Protein AF-A0A7S2PSW5-F1 (afdb_monomer_lite)

Secondary structure (DSSP, 8-state):
--------------PPPPPPP-TTS--HHHHHHHHHHTT---TT--HHHHHHHHHHHHHHHHHTTT-SSPPPHHHHHHHHHHHHHHHHHHHHHHHHHS--

Structure (mmCIF, N/CA/C/O backbone):
data_AF-A0A7S2PSW5-F1
#
_entry.id   AF-A0A7S2PSW5-F1
#
loop_
_atom_site.group_PDB
_atom_site.id
_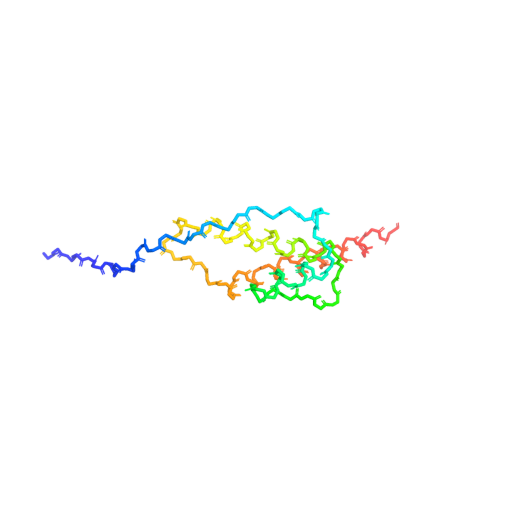atom_site.type_symbol
_atom_site.label_atom_id
_atom_site.label_alt_id
_atom_site.label_comp_id
_atom_site.label_asym_id
_atom_site.label_entity_id
_atom_site.label_seq_id
_atom_site.pdbx_PDB_ins_code
_atom_site.Cartn_x
_atom_site.Cartn_y
_atom_site.Cartn_z
_atom_site.occupancy
_atom_site.B_iso_or_equiv
_atom_site.auth_seq_id
_atom_site.auth_comp_id
_atom_site.auth_asym_id
_atom_site.auth_atom_id
_atom_site.pdbx_PDB_model_num
ATOM 1 N N . THR A 1 1 ? -21.804 -1.990 45.307 1.00 37.66 1 THR A N 1
ATOM 2 C CA . THR A 1 1 ? -21.031 -1.012 44.519 1.00 37.66 1 THR A CA 1
ATOM 3 C C . THR A 1 1 ? -20.714 -1.646 43.184 1.00 37.66 1 THR A C 1
ATOM 5 O O . THR A 1 1 ? -19.815 -2.470 43.115 1.00 37.66 1 THR A O 1
ATOM 8 N N . THR A 1 2 ? -21.526 -1.376 42.164 1.00 40.03 2 THR A N 1
ATOM 9 C CA . THR A 1 2 ? -21.347 -1.943 40.820 1.00 40.03 2 THR A CA 1
ATOM 10 C C . THR A 1 2 ? -20.730 -0.858 39.955 1.00 40.03 2 THR A C 1
ATOM 12 O O . THR A 1 2 ? -21.404 0.101 39.591 1.00 40.03 2 THR A O 1
ATOM 15 N N . THR A 1 3 ? -19.428 -0.965 39.704 1.00 44.00 3 THR A N 1
ATOM 16 C CA . THR A 1 3 ? -18.687 -0.025 38.861 1.00 44.00 3 THR A CA 1
ATOM 17 C C . THR A 1 3 ? -18.886 -0.425 37.402 1.00 44.00 3 THR A C 1
ATOM 19 O O . THR A 1 3 ? -18.204 -1.315 36.899 1.00 44.00 3 THR A O 1
ATOM 22 N N . SER A 1 4 ? -19.845 0.216 36.733 1.00 45.41 4 SER A N 1
ATOM 23 C CA . SER A 1 4 ? -19.935 0.219 35.272 1.00 45.41 4 SER A CA 1
ATOM 24 C C . SER A 1 4 ? -18.744 0.994 34.718 1.00 45.41 4 SER A C 1
ATOM 26 O O . SER A 1 4 ? -18.652 2.209 34.883 1.00 45.41 4 SER A O 1
ATOM 28 N N . VAL A 1 5 ? -17.813 0.286 34.084 1.00 53.38 5 VAL A N 1
ATOM 29 C CA . VAL A 1 5 ? -16.771 0.903 33.263 1.00 53.38 5 VAL A CA 1
ATOM 30 C C . VAL A 1 5 ? -17.404 1.337 31.945 1.00 53.38 5 VAL A C 1
ATOM 32 O O . VAL A 1 5 ? -17.614 0.542 31.032 1.00 53.38 5 VAL A O 1
ATOM 35 N N . GLU A 1 6 ? -17.763 2.614 31.880 1.00 44.34 6 GLU A N 1
ATOM 36 C CA . GLU A 1 6 ? -18.177 3.285 30.656 1.00 44.34 6 GLU A CA 1
ATOM 37 C C . GLU A 1 6 ? -16.962 3.361 29.721 1.00 44.34 6 GLU A C 1
ATOM 39 O O . GLU A 1 6 ? -16.023 4.129 29.932 1.00 44.34 6 GLU A O 1
ATOM 44 N N . GLN A 1 7 ? -16.930 2.483 28.718 1.00 47.28 7 GLN A N 1
ATOM 45 C CA . GLN A 1 7 ? -15.996 2.613 27.608 1.00 47.28 7 GLN A CA 1
ATOM 46 C C . GLN A 1 7 ? -16.514 3.730 26.695 1.00 47.28 7 GLN A C 1
ATOM 48 O O . GLN A 1 7 ? -17.676 3.671 26.285 1.00 47.28 7 GLN A O 1
ATOM 53 N N . PRO A 1 8 ? -15.698 4.742 26.352 1.00 44.03 8 PRO A N 1
ATOM 54 C CA . PRO A 1 8 ? -16.158 5.818 25.492 1.00 44.03 8 PRO A CA 1
ATOM 55 C C . PRO A 1 8 ? -16.506 5.237 24.120 1.00 44.03 8 PRO A C 1
ATOM 57 O O . PRO A 1 8 ? -15.649 4.660 23.447 1.00 44.03 8 PRO A O 1
ATOM 60 N N . GLN A 1 9 ? -17.770 5.395 23.716 1.00 49.22 9 GLN A N 1
ATOM 61 C CA . GLN A 1 9 ? -18.262 5.115 22.369 1.00 49.22 9 GLN A CA 1
ATOM 62 C C . GLN A 1 9 ? -17.521 6.014 21.369 1.00 49.22 9 GLN A C 1
ATOM 64 O O . GLN A 1 9 ? -17.992 7.078 20.974 1.00 49.22 9 GLN A O 1
ATOM 69 N N . GLN A 1 10 ? -16.328 5.587 20.958 1.00 51.53 10 GLN A N 1
ATOM 70 C CA . GLN A 1 10 ? -15.694 6.072 19.744 1.00 51.53 10 GLN A CA 1
ATOM 71 C C . GLN A 1 10 ? -16.621 5.651 18.603 1.00 51.53 10 GLN A C 1
ATOM 73 O O . GLN A 1 10 ? -16.854 4.464 18.383 1.00 51.53 10 GLN A O 1
ATOM 78 N N . ASN A 1 11 ? -17.228 6.646 17.963 1.00 46.59 11 ASN A N 1
ATOM 79 C CA . ASN A 1 11 ? -18.115 6.527 16.816 1.00 46.59 11 ASN A CA 1
ATOM 80 C C . ASN A 1 11 ? -17.629 5.402 15.877 1.00 46.59 11 ASN A C 1
ATOM 82 O O . ASN A 1 11 ? -16.570 5.535 15.266 1.00 46.59 11 ASN A O 1
ATOM 86 N N . LEU A 1 12 ? -18.368 4.282 15.805 1.00 53.97 12 LEU A N 1
ATOM 87 C CA . LEU A 1 12 ? -18.076 3.136 14.931 1.00 53.97 12 LEU A CA 1
ATOM 88 C C . LEU A 1 12 ? -18.331 3.499 13.456 1.00 53.97 12 LEU A C 1
ATOM 90 O O . LEU A 1 12 ? -19.068 2.815 12.742 1.00 53.97 12 LEU A O 1
ATOM 94 N N . GLN A 1 13 ? -17.728 4.579 12.965 1.00 54.75 13 GLN A N 1
ATOM 95 C CA . GLN A 1 13 ? -17.583 4.819 11.540 1.00 54.75 13 GLN A CA 1
ATOM 96 C C . GLN A 1 13 ? -16.616 3.767 11.004 1.00 54.75 13 GLN A C 1
ATOM 98 O O . GLN A 1 13 ? -15.406 3.975 10.926 1.00 54.75 13 GLN A O 1
ATOM 103 N N . LYS A 1 14 ? -17.186 2.599 10.682 1.00 58.75 14 LYS A N 1
ATOM 104 C CA . LYS A 1 14 ? -16.525 1.496 9.987 1.00 58.75 14 LYS A CA 1
ATOM 105 C C . LYS A 1 14 ? -15.694 2.082 8.850 1.00 58.75 14 LYS A C 1
ATOM 107 O O . LYS A 1 14 ? -16.227 2.746 7.958 1.00 58.75 14 LYS A O 1
ATOM 112 N N . ARG A 1 15 ? -14.378 1.881 8.911 1.00 71.94 15 ARG A N 1
ATOM 113 C CA . ARG A 1 15 ? -13.454 2.353 7.880 1.00 71.94 15 ARG A CA 1
ATOM 114 C C . ARG A 1 15 ? -13.832 1.699 6.548 1.00 71.94 15 ARG A C 1
ATOM 116 O O . ARG A 1 15 ? -13.994 0.483 6.482 1.00 71.94 15 ARG A O 1
ATOM 123 N N . SER A 1 16 ? -13.979 2.493 5.490 1.00 79.31 16 SER A N 1
ATOM 124 C CA . SER A 1 16 ? -14.347 1.989 4.164 1.00 79.31 16 SER A CA 1
ATOM 125 C C . SER A 1 16 ? -13.207 1.181 3.545 1.00 79.31 16 SER A C 1
ATOM 127 O O . SER A 1 16 ? -12.065 1.625 3.518 1.00 79.31 16 SER A O 1
ATOM 129 N N . VAL A 1 17 ? -13.515 -0.012 3.037 1.00 86.12 17 VAL A N 1
ATOM 130 C CA . VAL A 1 17 ? -12.537 -0.890 2.377 1.00 86.12 17 VAL A CA 1
ATOM 131 C C . VAL A 1 17 ? -11.975 -0.203 1.128 1.00 86.12 17 VAL A C 1
ATOM 133 O O . VAL A 1 17 ? -12.724 0.345 0.316 1.00 86.12 17 VAL A O 1
ATOM 136 N N . ILE A 1 18 ? -10.654 -0.252 0.944 1.00 88.69 18 ILE A N 1
ATOM 137 C CA . ILE A 1 18 ? -10.010 0.187 -0.297 1.00 88.69 18 ILE A CA 1
ATOM 138 C C . ILE A 1 18 ? -10.124 -0.940 -1.323 1.00 88.69 18 ILE A C 1
ATOM 140 O O . ILE A 1 18 ? -9.706 -2.071 -1.065 1.00 88.69 18 ILE A O 1
ATOM 144 N N . ALA A 1 19 ? -10.682 -0.622 -2.491 1.00 88.25 19 ALA A N 1
ATOM 145 C CA . ALA A 1 19 ? -10.856 -1.575 -3.578 1.00 88.25 19 ALA A CA 1
ATOM 146 C C . ALA A 1 19 ? -9.506 -2.098 -4.120 1.00 88.25 19 ALA A C 1
ATOM 148 O O . ALA A 1 19 ? -8.510 -1.366 -4.101 1.00 88.25 19 ALA A O 1
ATOM 149 N N . PRO A 1 20 ? -9.465 -3.333 -4.652 1.00 85.62 20 PRO A N 1
ATOM 150 C CA . PRO A 1 20 ? -8.279 -3.864 -5.315 1.00 85.62 20 PRO A CA 1
ATOM 151 C C . PRO A 1 20 ? -7.866 -3.000 -6.513 1.00 85.62 20 PRO A C 1
ATOM 153 O O . PRO A 1 20 ? -8.698 -2.597 -7.326 1.00 85.62 20 PRO A O 1
ATOM 156 N N . THR A 1 21 ? -6.564 -2.756 -6.658 1.00 91.19 21 THR A N 1
ATOM 157 C CA . THR A 1 21 ? -6.016 -1.988 -7.783 1.00 91.19 21 THR A CA 1
ATOM 158 C C . THR A 1 21 ? -5.471 -2.919 -8.863 1.00 91.19 21 THR A C 1
ATOM 160 O O . THR A 1 21 ? -4.626 -3.770 -8.595 1.00 91.19 21 THR A O 1
ATOM 163 N N . HIS A 1 22 ? -5.878 -2.710 -10.117 1.00 91.75 22 HIS A N 1
ATOM 164 C CA . HIS A 1 22 ? -5.326 -3.426 -11.269 1.00 91.75 22 HIS A CA 1
ATOM 165 C C . HIS A 1 22 ? -3.985 -2.794 -11.690 1.00 91.75 22 HIS A C 1
ATOM 167 O O . HIS A 1 22 ? -3.940 -1.838 -12.461 1.00 91.75 22 HIS A O 1
ATOM 173 N N . TYR A 1 23 ? -2.860 -3.303 -11.180 1.00 91.81 23 TYR A N 1
ATOM 174 C CA . TYR A 1 23 ? -1.538 -2.700 -11.425 1.00 91.81 23 TYR A CA 1
ATOM 175 C C . TYR A 1 23 ? -0.994 -2.878 -12.851 1.00 91.81 23 TYR A C 1
ATOM 177 O O . TYR A 1 23 ? -0.091 -2.141 -13.254 1.00 91.81 23 TYR A O 1
ATOM 185 N N . SER A 1 24 ? -1.515 -3.846 -13.611 1.00 89.31 24 SER A N 1
ATOM 186 C CA . SER A 1 24 ? -1.091 -4.141 -14.989 1.00 89.31 24 SER A CA 1
ATOM 187 C C . SER A 1 24 ? -1.395 -3.000 -15.961 1.00 89.31 24 SER A C 1
ATOM 189 O O . SER A 1 24 ? -0.614 -2.749 -16.875 1.00 89.31 24 SER A O 1
ATOM 191 N N . ILE A 1 25 ? -2.484 -2.266 -15.727 1.00 90.25 25 ILE A N 1
ATOM 192 C CA . ILE A 1 25 ? -2.900 -1.123 -16.552 1.00 90.25 25 ILE A CA 1
ATOM 193 C C . ILE A 1 25 ? -2.273 0.204 -16.094 1.00 90.25 25 ILE A C 1
ATOM 195 O O . ILE A 1 25 ? -2.326 1.204 -16.811 1.00 90.25 25 ILE A O 1
ATOM 199 N N . LEU A 1 26 ? -1.658 0.235 -14.906 1.00 90.62 26 LEU A N 1
ATOM 200 C CA . LEU A 1 26 ? -1.032 1.436 -14.362 1.00 90.62 26 LEU A CA 1
ATOM 201 C C . LEU A 1 26 ? 0.396 1.604 -14.887 1.00 90.62 26 LEU A C 1
ATOM 203 O O . LEU A 1 26 ? 1.308 0.843 -14.561 1.00 90.62 26 LEU A O 1
ATOM 207 N N . LYS A 1 27 ? 0.609 2.684 -15.644 1.00 91.25 27 LYS A N 1
ATOM 208 C CA . LYS A 1 27 ? 1.950 3.195 -15.960 1.00 91.25 27 LYS A CA 1
ATOM 209 C C . LYS A 1 27 ? 2.576 3.839 -14.719 1.00 91.25 27 LYS A C 1
ATOM 211 O O . LYS A 1 27 ? 1.864 4.287 -13.822 1.00 91.25 27 LYS A O 1
ATOM 216 N N . ARG A 1 28 ? 3.907 3.999 -14.713 1.00 91.50 28 ARG A N 1
ATOM 217 C CA . ARG A 1 28 ? 4.666 4.623 -13.607 1.00 91.50 28 ARG A CA 1
ATOM 218 C C . ARG A 1 28 ? 4.043 5.934 -13.103 1.00 91.50 28 ARG A C 1
ATOM 220 O O . ARG A 1 28 ? 3.917 6.103 -11.900 1.00 91.50 28 ARG A O 1
ATOM 227 N N . LYS A 1 29 ? 3.603 6.831 -13.998 1.00 93.62 29 LYS A N 1
ATOM 228 C CA . LYS A 1 29 ? 2.943 8.096 -13.608 1.00 93.62 29 LYS A CA 1
ATOM 229 C C . LYS A 1 29 ? 1.667 7.873 -12.784 1.00 93.62 29 LYS A C 1
ATOM 231 O O . LYS A 1 29 ? 1.477 8.537 -11.772 1.00 93.62 29 LYS A O 1
ATOM 236 N N . GLY A 1 30 ? 0.821 6.925 -13.197 1.00 93.75 30 GLY A N 1
ATOM 237 C CA . GLY A 1 30 ? -0.404 6.578 -12.472 1.00 93.75 30 GLY A CA 1
ATOM 238 C C . GLY A 1 30 ? -0.107 5.920 -11.128 1.00 93.75 30 GLY A C 1
ATOM 239 O O . GLY A 1 30 ? -0.768 6.213 -10.139 1.00 93.75 30 GLY A O 1
ATOM 240 N N . LEU A 1 31 ? 0.944 5.101 -11.072 1.00 93.94 31 LEU A N 1
ATOM 241 C CA . LEU A 1 31 ? 1.395 4.487 -9.830 1.00 93.94 31 LEU A CA 1
ATOM 242 C C . LEU A 1 31 ? 1.927 5.532 -8.834 1.00 93.94 31 LEU A C 1
ATOM 244 O O . LEU A 1 31 ? 1.531 5.522 -7.677 1.00 93.94 31 LEU A O 1
ATOM 248 N N . VAL A 1 32 ? 2.732 6.498 -9.286 1.00 95.00 32 VAL A N 1
ATOM 249 C CA . VAL A 1 32 ? 3.196 7.617 -8.444 1.00 95.00 32 VAL A CA 1
ATOM 250 C C . VAL A 1 32 ? 2.019 8.431 -7.903 1.00 95.00 32 VAL A C 1
ATOM 252 O O . VAL A 1 32 ? 1.975 8.721 -6.711 1.00 95.00 32 VAL A O 1
ATOM 255 N N . ALA A 1 33 ? 1.039 8.759 -8.750 1.00 95.25 33 ALA A N 1
ATOM 256 C CA . ALA A 1 33 ? -0.162 9.471 -8.315 1.00 95.25 33 ALA A CA 1
ATOM 257 C C . ALA A 1 33 ? -0.955 8.677 -7.262 1.00 95.25 33 ALA A C 1
ATOM 259 O O . ALA A 1 33 ? -1.415 9.245 -6.270 1.00 95.25 33 ALA A O 1
ATOM 260 N N . LEU A 1 34 ? -1.065 7.359 -7.447 1.00 94.56 34 LEU A N 1
ATOM 261 C CA . LEU A 1 34 ? -1.731 6.466 -6.506 1.00 94.56 34 LEU A CA 1
ATOM 262 C C . LEU A 1 34 ? -1.020 6.427 -5.148 1.00 94.56 34 LEU A C 1
ATOM 264 O O . LEU A 1 34 ? -1.678 6.533 -4.120 1.00 94.56 34 LEU A O 1
ATOM 268 N N . LEU A 1 35 ? 0.309 6.318 -5.124 1.00 95.19 35 LEU A N 1
ATOM 269 C CA . LEU A 1 35 ? 1.079 6.304 -3.877 1.00 95.19 35 LEU A CA 1
ATOM 270 C C . LEU A 1 35 ? 1.003 7.656 -3.154 1.00 95.19 35 LEU A C 1
ATOM 272 O O . LEU A 1 35 ? 0.782 7.694 -1.942 1.00 95.19 35 LEU A O 1
ATOM 276 N N . ASN A 1 36 ? 1.089 8.762 -3.897 1.00 95.44 36 ASN A N 1
ATOM 277 C CA . ASN A 1 36 ? 0.983 10.110 -3.339 1.00 95.44 36 ASN A CA 1
ATOM 278 C C . ASN A 1 36 ? -0.374 10.359 -2.664 1.00 95.44 36 ASN A C 1
ATOM 280 O O . ASN A 1 36 ? -0.413 10.991 -1.611 1.00 95.44 36 ASN A O 1
ATOM 284 N N . LYS A 1 37 ? -1.476 9.808 -3.199 1.00 94.62 37 LYS A N 1
ATOM 285 C CA . LYS A 1 37 ? -2.814 9.891 -2.578 1.00 94.62 37 LYS A CA 1
ATOM 286 C C . LYS A 1 37 ? -2.826 9.389 -1.127 1.00 94.62 37 LYS A C 1
ATOM 288 O O . LYS A 1 37 ? -3.590 9.898 -0.310 1.00 94.62 37 LYS A O 1
ATOM 293 N N . TYR A 1 38 ? -1.986 8.406 -0.809 1.00 93.94 38 TYR A N 1
ATOM 294 C CA . TYR A 1 38 ? -1.903 7.785 0.514 1.00 93.94 38 TYR A CA 1
ATOM 295 C C . TYR A 1 38 ? -0.639 8.180 1.289 1.00 93.94 38 TYR A C 1
ATOM 297 O O . TYR A 1 38 ? -0.374 7.614 2.346 1.00 93.94 38 TYR A O 1
ATOM 305 N N . ASN A 1 39 ? 0.125 9.165 0.800 1.00 95.12 39 ASN A N 1
ATOM 306 C CA . ASN A 1 39 ? 1.415 9.579 1.364 1.00 95.12 39 ASN A CA 1
ATOM 307 C C . ASN A 1 39 ? 2.431 8.425 1.466 1.00 95.12 39 ASN A C 1
ATOM 309 O O . ASN A 1 39 ? 3.236 8.365 2.395 1.00 95.12 39 ASN A O 1
ATOM 313 N N . ILE A 1 40 ? 2.389 7.496 0.509 1.00 95.69 40 ILE A N 1
ATOM 314 C CA . ILE A 1 40 ? 3.345 6.394 0.410 1.00 95.69 40 ILE A CA 1
ATOM 315 C C . ILE A 1 40 ? 4.584 6.895 -0.353 1.00 95.69 40 ILE A C 1
ATOM 317 O O . ILE A 1 40 ? 4.432 7.479 -1.430 1.00 95.69 40 ILE A O 1
ATOM 321 N N . PRO A 1 41 ? 5.812 6.660 0.146 1.00 93.62 41 PRO A N 1
ATOM 322 C CA . PRO A 1 41 ? 7.032 7.073 -0.542 1.00 93.62 41 PRO A CA 1
ATOM 323 C C 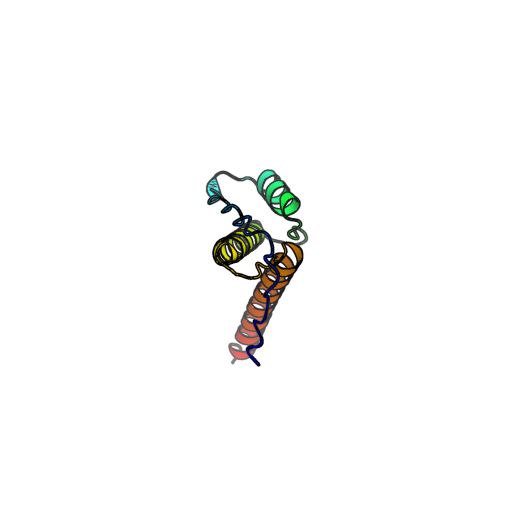. PRO A 1 41 ? 7.177 6.471 -1.947 1.00 93.62 41 PRO A C 1
ATOM 325 O O . PRO A 1 41 ? 6.916 5.287 -2.160 1.00 93.62 41 PRO A O 1
ATOM 328 N N . THR A 1 42 ? 7.651 7.279 -2.899 1.00 93.94 42 THR A N 1
ATOM 329 C CA . THR A 1 42 ? 7.867 6.895 -4.313 1.00 93.94 42 THR A CA 1
ATOM 330 C C . THR A 1 42 ? 9.329 6.996 -4.766 1.00 93.94 42 THR A C 1
ATOM 332 O O . THR A 1 42 ? 9.670 6.546 -5.858 1.00 93.94 42 THR A O 1
ATOM 335 N N . GLN A 1 43 ? 10.203 7.589 -3.947 1.00 87.62 43 GLN A N 1
ATOM 336 C CA . GLN A 1 43 ? 11.588 7.898 -4.314 1.00 87.62 43 GLN A CA 1
ATOM 337 C C . GLN A 1 43 ? 12.466 6.644 -4.389 1.00 87.62 43 GLN A C 1
ATOM 339 O O . GLN A 1 43 ? 12.331 5.736 -3.573 1.00 87.62 43 GLN A O 1
ATOM 344 N N . GLY A 1 44 ? 13.373 6.597 -5.371 1.00 79.75 44 GLY A N 1
ATOM 345 C CA . GLY A 1 44 ? 14.410 5.559 -5.485 1.00 79.75 44 GLY A CA 1
ATOM 346 C C . GLY A 1 44 ? 13.904 4.128 -5.695 1.00 79.75 44 GLY A C 1
ATOM 347 O O . GLY A 1 44 ? 14.658 3.188 -5.490 1.00 79.75 44 GLY A O 1
ATOM 348 N N . SER A 1 45 ? 12.635 3.955 -6.067 1.00 85.44 45 SER A N 1
ATOM 349 C CA . SER A 1 45 ? 11.958 2.654 -6.037 1.00 85.44 45 SER A CA 1
ATOM 350 C C . SER A 1 45 ? 11.622 2.152 -7.433 1.00 85.44 45 SER A C 1
ATOM 352 O O . SER A 1 45 ? 11.270 2.932 -8.329 1.00 85.44 45 SER A O 1
ATOM 354 N N . SER A 1 46 ? 11.712 0.840 -7.628 1.00 92.19 46 SER A N 1
ATOM 355 C CA . SER A 1 46 ? 11.307 0.198 -8.871 1.00 92.19 46 SER A CA 1
ATOM 356 C C . SER A 1 46 ? 9.783 0.293 -9.062 1.00 92.19 46 SER A C 1
ATOM 358 O O . SER A 1 46 ? 9.023 0.621 -8.147 1.00 92.19 46 SER A O 1
ATOM 360 N N . VAL A 1 47 ? 9.297 0.028 -10.282 1.00 91.81 47 VAL A N 1
ATOM 361 C CA . VAL A 1 47 ? 7.839 -0.063 -10.513 1.00 91.81 47 VAL A CA 1
ATOM 362 C C . VAL A 1 47 ? 7.226 -1.184 -9.677 1.00 91.81 47 VAL A C 1
ATOM 364 O O . VAL A 1 47 ? 6.084 -1.045 -9.246 1.00 91.81 47 VAL A O 1
ATOM 367 N N . GLN A 1 48 ? 7.977 -2.258 -9.435 1.00 91.94 48 GLN A N 1
ATOM 368 C CA . GLN A 1 48 ? 7.527 -3.379 -8.626 1.00 91.94 48 GLN A CA 1
ATOM 3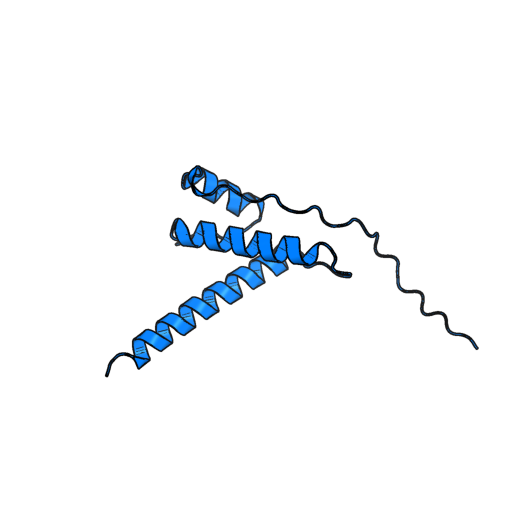69 C C . GLN A 1 48 ? 7.415 -2.974 -7.150 1.00 91.94 48 GLN A C 1
ATOM 371 O O . GLN A 1 48 ? 6.331 -3.083 -6.590 1.00 91.94 48 GLN A O 1
ATOM 376 N N . ASP A 1 49 ? 8.443 -2.338 -6.587 1.00 93.12 49 ASP A N 1
ATOM 377 C CA . ASP A 1 49 ? 8.445 -1.872 -5.190 1.00 93.12 49 ASP A CA 1
ATOM 378 C C . ASP A 1 49 ? 7.276 -0.914 -4.919 1.00 93.12 49 ASP A C 1
ATOM 380 O O . ASP A 1 49 ? 6.590 -0.997 -3.903 1.00 93.12 49 ASP A O 1
ATOM 384 N N . MET A 1 50 ? 6.987 -0.011 -5.863 1.00 94.62 50 MET A N 1
ATOM 385 C CA . MET A 1 50 ? 5.840 0.891 -5.747 1.00 94.62 50 MET A CA 1
ATOM 386 C C . MET A 1 50 ? 4.503 0.128 -5.697 1.00 94.62 50 MET A C 1
ATOM 388 O O . MET A 1 50 ? 3.610 0.509 -4.938 1.00 94.62 50 MET A O 1
ATOM 392 N N . ARG A 1 51 ? 4.348 -0.950 -6.479 1.00 94.75 51 ARG A N 1
ATOM 393 C CA . ARG A 1 51 ? 3.151 -1.812 -6.430 1.00 94.75 51 ARG A CA 1
ATOM 394 C C . ARG A 1 51 ? 3.063 -2.536 -5.094 1.00 94.75 51 ARG A C 1
ATOM 396 O O . ARG A 1 51 ? 1.994 -2.531 -4.487 1.00 94.75 51 ARG A O 1
ATOM 403 N N . ASP A 1 52 ? 4.178 -3.084 -4.625 1.00 94.19 52 ASP A N 1
ATOM 404 C CA . ASP A 1 52 ? 4.242 -3.869 -3.393 1.00 94.19 52 ASP A CA 1
ATOM 405 C C . ASP A 1 52 ? 3.934 -3.011 -2.163 1.00 94.19 52 ASP A C 1
ATOM 407 O O . ASP A 1 52 ? 3.127 -3.409 -1.321 1.00 94.19 52 ASP A O 1
ATOM 411 N N . ARG A 1 53 ? 4.449 -1.776 -2.103 1.00 95.12 53 ARG A N 1
ATOM 412 C CA . ARG A 1 53 ? 4.094 -0.816 -1.045 1.00 95.12 53 ARG A CA 1
A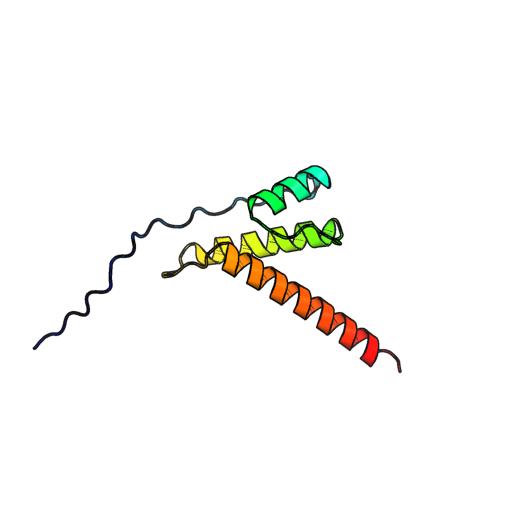TOM 413 C C . ARG A 1 53 ? 2.606 -0.505 -1.009 1.00 95.12 53 ARG A C 1
ATOM 415 O O . ARG A 1 53 ? 2.003 -0.512 0.064 1.00 95.12 53 ARG A O 1
ATOM 422 N N . HIS A 1 54 ? 2.008 -0.212 -2.165 1.00 96.06 54 HIS A N 1
ATOM 423 C CA . HIS A 1 54 ? 0.578 0.080 -2.229 1.00 96.06 54 HIS A CA 1
ATOM 424 C C . HIS A 1 54 ? -0.255 -1.148 -1.846 1.00 96.06 54 HIS A C 1
ATOM 426 O O . HIS A 1 54 ? -1.204 -1.029 -1.073 1.00 96.06 54 HIS A O 1
ATOM 432 N N . LEU A 1 55 ? 0.115 -2.335 -2.332 1.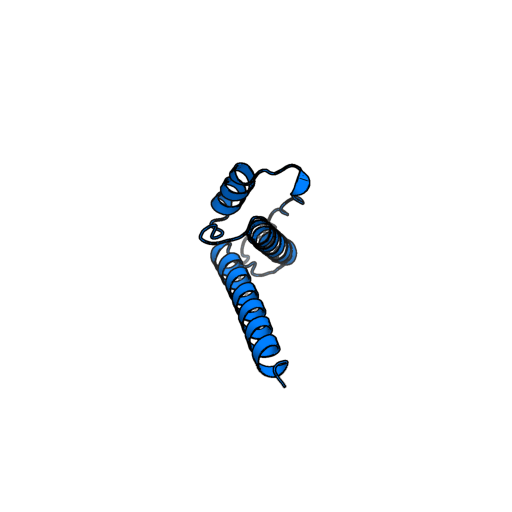00 95.50 55 LEU A N 1
ATOM 433 C CA . LEU A 1 55 ? -0.566 -3.582 -1.996 1.00 95.50 55 LEU A CA 1
ATOM 434 C C . LEU A 1 55 ? -0.497 -3.876 -0.492 1.00 95.50 55 LEU A C 1
ATOM 436 O O . LEU A 1 55 ? -1.522 -4.177 0.123 1.00 95.50 55 LEU A O 1
ATOM 440 N N . ALA A 1 56 ? 0.683 -3.740 0.112 1.00 95.06 56 ALA A N 1
ATOM 441 C CA . ALA A 1 56 ? 0.875 -3.912 1.546 1.00 95.06 56 ALA A CA 1
ATOM 442 C C . ALA A 1 56 ? 0.049 -2.899 2.352 1.00 95.06 56 ALA A C 1
ATOM 444 O O . ALA A 1 56 ? -0.613 -3.277 3.319 1.00 95.06 56 ALA A O 1
ATOM 445 N N . PHE A 1 57 ? 0.023 -1.633 1.923 1.00 95.75 57 PHE A N 1
ATOM 446 C CA . PHE A 1 57 ? -0.801 -0.597 2.544 1.00 95.75 57 PHE A CA 1
ATOM 447 C C . PHE A 1 57 ? -2.292 -0.950 2.503 1.00 95.75 57 PHE A C 1
ATOM 449 O O . PHE A 1 57 ? -2.939 -0.938 3.548 1.00 95.75 57 PHE A O 1
ATOM 456 N N . VAL A 1 58 ? -2.834 -1.306 1.332 1.00 94.81 58 VAL A N 1
ATOM 457 C CA . VAL A 1 58 ? -4.253 -1.675 1.172 1.00 94.81 58 VAL A CA 1
ATOM 458 C C . VAL A 1 58 ? -4.605 -2.900 2.008 1.00 94.81 58 VAL A C 1
ATOM 460 O O . VAL A 1 58 ? -5.647 -2.922 2.657 1.00 94.81 58 VAL A O 1
ATOM 463 N N . THR A 1 59 ? -3.716 -3.891 2.049 1.00 93.75 59 THR A N 1
ATOM 464 C CA . THR A 1 59 ? -3.913 -5.107 2.846 1.00 93.75 59 THR A CA 1
ATOM 465 C C . THR A 1 59 ? -4.025 -4.772 4.331 1.00 93.75 59 THR A C 1
ATOM 467 O O . THR A 1 59 ? -4.974 -5.191 4.986 1.00 93.75 59 THR A O 1
ATOM 470 N N . LEU A 1 60 ? -3.099 -3.966 4.863 1.00 93.50 60 LEU A N 1
ATOM 471 C CA . LEU A 1 60 ? -3.139 -3.551 6.266 1.00 93.50 60 LEU A CA 1
ATOM 472 C C . LEU A 1 60 ? -4.326 -2.642 6.574 1.00 93.50 60 LEU A C 1
ATOM 474 O O . LEU A 1 60 ? -4.935 -2.759 7.630 1.00 93.50 60 LEU A O 1
ATOM 478 N N . HIS A 1 61 ? -4.652 -1.746 5.649 1.00 92.81 61 HIS A N 1
ATOM 479 C CA . HIS A 1 61 ? -5.791 -0.856 5.772 1.00 92.81 61 HIS A CA 1
ATOM 480 C C . HIS A 1 61 ? -7.105 -1.631 5.878 1.00 92.81 61 HIS A C 1
ATOM 482 O O . HIS A 1 61 ? -7.921 -1.329 6.745 1.00 92.81 61 HIS A O 1
ATOM 488 N N . ASN A 1 62 ? -7.298 -2.614 5.000 1.00 92.00 62 ASN A N 1
ATOM 489 C CA . ASN A 1 62 ? -8.517 -3.409 4.939 1.00 92.00 62 ASN A CA 1
ATOM 490 C C . ASN A 1 62 ? -8.606 -4.412 6.096 1.00 92.00 62 ASN A C 1
ATOM 492 O O . ASN A 1 62 ? -9.700 -4.673 6.579 1.00 92.00 62 ASN A O 1
ATOM 496 N N . ALA A 1 63 ? -7.472 -4.924 6.586 1.00 90.12 63 ALA A N 1
ATOM 497 C CA . ALA A 1 63 ? -7.432 -5.749 7.794 1.00 90.12 63 ALA A CA 1
ATOM 498 C C . ALA A 1 63 ? -7.861 -4.976 9.057 1.00 90.12 63 ALA A C 1
ATOM 500 O O . ALA A 1 63 ? -8.388 -5.569 9.993 1.00 90.12 63 ALA A O 1
ATOM 501 N N . ASP A 1 64 ? -7.675 -3.654 9.072 1.00 88.81 64 ASP A N 1
ATOM 502 C CA . ASP A 1 64 ? -8.071 -2.789 10.184 1.00 88.81 64 ASP A CA 1
ATOM 503 C C . ASP A 1 64 ? -9.545 -2.340 10.110 1.00 88.81 64 ASP A C 1
ATOM 505 O O . ASP A 1 64 ? -9.992 -1.601 10.983 1.00 88.81 64 ASP A O 1
ATOM 509 N N . CYS A 1 65 ? -10.317 -2.746 9.093 1.00 83.69 65 CYS A N 1
ATOM 510 C CA . CYS A 1 65 ? -11.698 -2.280 8.913 1.00 83.69 65 CYS A CA 1
ATOM 511 C C . CYS A 1 65 ? -12.641 -2.655 10.070 1.00 83.69 65 CYS A C 1
ATOM 513 O O . CYS A 1 65 ? -13.533 -1.865 10.382 1.00 83.69 65 CYS A O 1
ATOM 515 N N . ASP A 1 66 ? -12.414 -3.799 10.720 1.00 81.06 66 ASP A N 1
ATOM 516 C CA . ASP A 1 66 ? -13.198 -4.277 11.870 1.00 81.06 66 ASP A CA 1
ATOM 517 C C . ASP A 1 66 ? -12.475 -4.077 13.217 1.00 81.06 66 ASP A C 1
ATOM 519 O O . ASP A 1 66 ? -12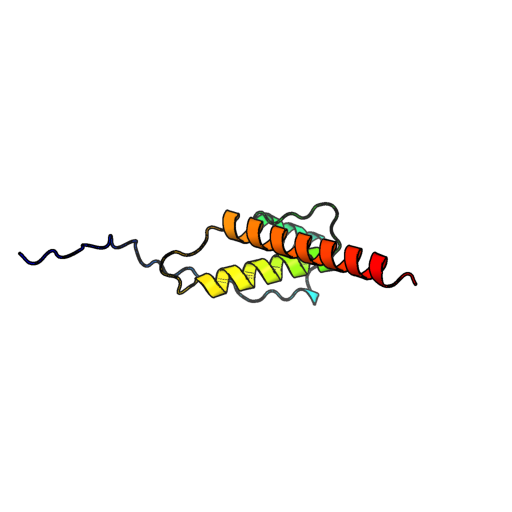.920 -4.565 14.256 1.00 81.06 66 ASP A O 1
ATOM 523 N N . ALA A 1 67 ? -11.343 -3.366 13.225 1.00 83.56 67 ALA A N 1
ATOM 524 C CA . ALA A 1 67 ? -10.577 -3.135 14.443 1.00 83.56 67 ALA A CA 1
ATOM 525 C C . ALA A 1 67 ? -11.264 -2.099 15.347 1.00 83.56 67 ALA A C 1
ATOM 527 O O . ALA A 1 67 ? -11.655 -1.026 14.893 1.00 83.56 67 ALA A O 1
ATOM 528 N N . THR A 1 68 ? -11.311 -2.368 16.656 1.00 82.69 68 THR A N 1
ATOM 529 C CA . THR A 1 68 ? -11.818 -1.422 17.671 1.00 82.69 68 THR A CA 1
ATOM 530 C C . THR A 1 68 ? -11.018 -0.116 17.711 1.00 82.69 68 THR A C 1
ATOM 532 O O . THR A 1 68 ? -11.549 0.928 18.072 1.00 82.69 68 THR A O 1
ATOM 535 N N . ASN A 1 69 ? -9.736 -0.167 17.336 1.00 83.25 69 ASN A N 1
ATOM 536 C CA . ASN A 1 69 ? -8.861 0.998 17.237 1.00 83.25 69 ASN A CA 1
ATOM 537 C C . ASN A 1 69 ? -8.006 0.901 15.956 1.00 83.25 69 ASN A C 1
ATOM 539 O O . ASN A 1 69 ? -6.866 0.426 16.016 1.00 83.25 69 ASN A O 1
ATOM 543 N N . PRO A 1 70 ? -8.557 1.266 14.783 1.00 86.88 70 PRO A N 1
ATOM 544 C CA . PRO A 1 70 ? -7.878 1.095 13.503 1.00 86.88 70 PRO A CA 1
ATOM 545 C C . PRO A 1 70 ? -6.659 2.013 13.397 1.00 86.88 70 PRO A C 1
ATOM 547 O O . PRO A 1 70 ? -6.682 3.169 13.829 1.00 86.88 70 PRO A O 1
ATOM 550 N N . ARG A 1 71 ? -5.584 1.540 12.760 1.00 90.50 71 ARG A N 1
ATOM 551 C CA . ARG A 1 71 ? -4.373 2.349 12.591 1.00 90.50 71 ARG A CA 1
ATOM 552 C C . ARG A 1 71 ? -4.612 3.505 11.623 1.00 90.50 71 ARG A C 1
ATOM 554 O O . ARG A 1 71 ? -5.274 3.400 10.580 1.00 90.50 71 ARG A O 1
ATOM 561 N N . THR A 1 72 ? -3.995 4.637 11.932 1.00 90.69 72 THR A N 1
ATOM 562 C CA . THR A 1 72 ? -3.949 5.806 11.045 1.00 90.69 72 THR A CA 1
ATOM 563 C C . THR A 1 72 ? -3.155 5.499 9.773 1.00 90.69 72 THR A C 1
ATOM 565 O O . THR A 1 72 ? -2.272 4.642 9.775 1.00 90.69 72 THR A O 1
ATOM 568 N N . TYR A 1 73 ? -3.397 6.236 8.683 1.00 91.44 73 TYR A N 1
ATOM 569 C CA . TYR A 1 73 ? -2.611 6.071 7.449 1.00 91.44 73 TYR A CA 1
ATOM 570 C C . TYR A 1 73 ? -1.110 6.226 7.694 1.00 91.44 73 TYR A C 1
ATOM 572 O O . TYR A 1 73 ? -0.329 5.440 7.175 1.00 91.44 73 TYR A O 1
ATOM 580 N N . LYS A 1 74 ? -0.705 7.171 8.550 1.00 93.31 74 LYS A N 1
ATOM 581 C CA . LYS A 1 74 ? 0.703 7.370 8.913 1.00 93.31 74 LYS A CA 1
ATOM 582 C C . LYS A 1 74 ? 1.312 6.128 9.574 1.00 93.31 74 LYS A C 1
ATOM 584 O O . LYS A 1 74 ? 2.422 5.742 9.225 1.00 93.31 74 LYS A O 1
ATOM 589 N N . GLN A 1 75 ? 0.586 5.493 10.497 1.00 93.88 75 GLN A N 1
ATOM 590 C CA . GLN A 1 75 ? 1.027 4.252 11.145 1.00 93.88 75 GLN A CA 1
ATOM 591 C C . GLN A 1 75 ? 1.104 3.091 10.151 1.00 93.88 75 GLN A C 1
ATOM 593 O O . GLN A 1 75 ? 2.056 2.317 10.191 1.00 93.88 75 GLN A O 1
ATOM 598 N N . LEU A 1 76 ? 0.139 2.992 9.234 1.00 94.69 76 LEU A N 1
ATOM 599 C CA . LEU A 1 76 ? 0.155 1.979 8.180 1.00 94.69 76 LEU A CA 1
ATOM 600 C C . LEU A 1 76 ? 1.348 2.158 7.238 1.00 94.69 76 LEU A C 1
ATOM 602 O O . LEU A 1 76 ? 2.063 1.198 6.980 1.00 94.69 76 LEU A O 1
ATOM 606 N N . VAL A 1 77 ? 1.610 3.382 6.773 1.00 95.19 77 VAL A N 1
ATOM 607 C CA . VAL A 1 77 ? 2.767 3.691 5.918 1.00 95.19 77 VAL A CA 1
ATOM 608 C C . VAL A 1 77 ? 4.078 3.369 6.636 1.00 95.19 77 VAL A C 1
ATOM 610 O O . VAL A 1 77 ? 4.950 2.734 6.047 1.00 95.19 77 VAL A O 1
ATOM 613 N N . ALA A 1 78 ? 4.211 3.742 7.913 1.00 95.81 78 ALA A N 1
ATOM 614 C CA . ALA A 1 78 ? 5.393 3.412 8.707 1.00 95.81 78 ALA A CA 1
ATOM 615 C C . ALA A 1 78 ? 5.609 1.892 8.820 1.00 95.81 78 ALA A C 1
ATOM 617 O O . ALA A 1 78 ? 6.732 1.417 8.666 1.00 95.81 78 ALA A O 1
ATOM 618 N N . GLU A 1 79 ? 4.536 1.125 9.024 1.00 95.50 79 GLU A N 1
ATOM 619 C CA . GLU A 1 79 ? 4.597 -0.336 9.081 1.00 95.50 79 GLU A CA 1
ATOM 620 C C . GLU A 1 79 ? 4.973 -0.958 7.727 1.00 95.50 79 GLU A C 1
ATOM 622 O O . GLU A 1 79 ? 5.774 -1.892 7.691 1.00 95.50 79 GLU A O 1
ATOM 627 N N . VAL A 1 80 ? 4.466 -0.424 6.608 1.00 95.38 80 VAL A N 1
ATOM 628 C CA . VAL A 1 80 ? 4.879 -0.861 5.261 1.00 95.38 80 VAL A CA 1
ATOM 629 C C . VAL A 1 80 ? 6.380 -0.637 5.063 1.00 95.38 80 VAL A C 1
ATOM 631 O O . VAL A 1 80 ? 7.079 -1.557 4.645 1.00 95.38 80 VAL A O 1
ATOM 634 N N . MET A 1 81 ? 6.896 0.543 5.420 1.00 94.44 81 MET A N 1
ATOM 635 C CA . MET A 1 81 ? 8.326 0.854 5.278 1.00 94.44 81 MET A CA 1
ATOM 636 C C . MET A 1 81 ? 9.196 -0.020 6.188 1.00 94.44 81 MET A C 1
ATOM 638 O O . MET A 1 81 ? 10.267 -0.471 5.788 1.00 94.44 81 MET A O 1
ATOM 642 N N . ARG A 1 82 ? 8.731 -0.301 7.412 1.00 95.06 82 ARG A N 1
ATOM 643 C CA . ARG A 1 82 ? 9.429 -1.191 8.347 1.00 95.06 82 ARG A CA 1
ATOM 644 C C . ARG A 1 82 ? 9.576 -2.598 7.768 1.00 95.06 82 ARG A C 1
ATOM 646 O O . ARG A 1 82 ? 10.659 -3.172 7.848 1.00 95.06 82 ARG A O 1
ATOM 653 N N . ARG A 1 83 ? 8.504 -3.139 7.181 1.00 92.62 83 ARG A N 1
ATOM 654 C CA . ARG A 1 83 ? 8.508 -4.466 6.546 1.00 92.62 83 ARG A CA 1
ATOM 655 C C . ARG A 1 83 ? 9.434 -4.514 5.341 1.00 92.62 83 ARG A C 1
ATOM 657 O O . ARG A 1 83 ? 10.221 -5.444 5.234 1.00 92.62 83 ARG A O 1
ATOM 664 N N . GLU A 1 84 ? 9.380 -3.501 4.481 1.00 91.56 84 GLU A N 1
ATOM 665 C CA . GLU A 1 84 ? 10.275 -3.399 3.325 1.00 91.56 84 GLU A CA 1
ATOM 666 C C . GLU A 1 84 ? 11.749 -3.391 3.753 1.00 91.56 84 GLU A C 1
ATOM 668 O O . GLU A 1 84 ? 12.551 -4.178 3.253 1.00 91.56 84 GLU A O 1
ATOM 673 N N . ASN A 1 85 ? 12.102 -2.575 4.749 1.00 91.06 85 ASN A N 1
ATOM 674 C CA . ASN A 1 85 ? 13.466 -2.526 5.273 1.00 91.06 85 ASN A CA 1
ATOM 675 C C . ASN A 1 85 ? 13.916 -3.859 5.879 1.00 91.06 85 ASN A C 1
ATOM 677 O O . ASN A 1 85 ? 15.079 -4.232 5.733 1.00 91.06 85 ASN A O 1
ATOM 681 N N . GLN A 1 86 ? 13.011 -4.574 6.552 1.00 90.94 86 GLN A N 1
ATOM 682 C CA . GLN A 1 86 ? 13.304 -5.888 7.114 1.00 90.94 86 GLN A CA 1
ATOM 683 C C . GLN A 1 86 ? 13.615 -6.908 6.009 1.00 90.94 86 GLN A C 1
ATOM 685 O O . GLN A 1 86 ? 14.637 -7.583 6.092 1.00 90.94 86 GLN A O 1
ATOM 690 N N . VAL A 1 87 ? 12.803 -6.956 4.949 1.00 87.44 87 VAL A N 1
ATOM 691 C CA . VAL A 1 87 ? 13.043 -7.830 3.787 1.00 87.44 87 VAL A CA 1
ATOM 692 C C . VAL A 1 87 ? 14.387 -7.504 3.132 1.00 87.44 87 VAL A C 1
ATOM 694 O O . VAL A 1 87 ? 15.195 -8.400 2.900 1.00 87.44 87 VAL A O 1
ATOM 697 N N . ASN A 1 88 ? 14.678 -6.219 2.912 1.00 87.00 88 ASN A N 1
ATOM 698 C CA . ASN A 1 88 ? 15.944 -5.781 2.317 1.00 87.00 88 ASN A CA 1
ATOM 699 C C . ASN A 1 88 ? 17.156 -6.155 3.184 1.00 87.00 88 ASN A C 1
ATOM 701 O O . ASN A 1 88 ? 18.221 -6.489 2.661 1.00 87.00 88 ASN A O 1
ATOM 705 N N . TYR A 1 89 ? 17.020 -6.075 4.509 1.00 87.31 89 TYR A N 1
ATOM 706 C CA . TYR A 1 89 ? 18.067 -6.470 5.448 1.00 87.31 89 TYR A CA 1
ATOM 707 C C . TYR A 1 89 ? 18.292 -7.988 5.440 1.00 87.31 89 TYR A C 1
ATOM 709 O O . TYR A 1 89 ? 19.437 -8.444 5.397 1.00 87.31 89 TYR A O 1
ATOM 717 N N . GLU A 1 90 ? 17.214 -8.771 5.452 1.00 86.69 90 GLU A N 1
ATOM 718 C CA . GLU A 1 90 ? 17.261 -10.233 5.399 1.00 86.69 90 GLU A CA 1
ATOM 719 C C . GLU A 1 90 ? 17.869 -10.729 4.080 1.00 86.69 90 GLU A C 1
ATOM 721 O O . GLU A 1 90 ? 18.736 -11.605 4.100 1.00 86.69 90 GLU A O 1
ATOM 726 N N . GLU A 1 91 ? 17.515 -10.111 2.950 1.00 85.50 91 GLU A N 1
ATOM 727 C CA . GLU A 1 91 ? 18.105 -10.418 1.645 1.00 85.50 91 GLU A CA 1
ATOM 728 C C . GLU A 1 91 ? 19.617 -10.136 1.628 1.00 85.50 91 GLU A C 1
ATOM 730 O O . GLU A 1 91 ? 20.418 -10.984 1.220 1.00 85.50 91 GLU A O 1
ATOM 735 N N . GLN A 1 92 ? 20.037 -8.969 2.126 1.00 84.31 92 GLN A N 1
ATOM 736 C CA . GLN A 1 92 ? 21.456 -8.615 2.225 1.00 84.31 92 GLN A CA 1
ATOM 737 C C . GLN A 1 92 ? 22.227 -9.576 3.135 1.00 84.31 92 GLN A C 1
ATOM 739 O O . GLN A 1 92 ? 23.348 -9.970 2.810 1.00 84.31 92 GLN A O 1
ATOM 744 N N . LYS A 1 93 ? 21.635 -9.982 4.262 1.00 83.25 93 LYS A N 1
ATOM 745 C CA . LYS A 1 93 ? 22.232 -10.964 5.174 1.00 83.25 93 LYS A CA 1
ATOM 746 C C . LYS A 1 93 ? 22.368 -12.335 4.505 1.00 83.25 93 LYS A C 1
ATOM 748 O O . LYS A 1 93 ? 23.424 -12.952 4.617 1.00 83.25 93 LYS A O 1
ATOM 753 N N . GLY A 1 94 ? 21.349 -12.787 3.775 1.00 79.31 94 GLY A N 1
ATOM 754 C CA . GLY A 1 94 ? 21.380 -14.043 3.021 1.00 79.31 94 GLY A CA 1
ATOM 755 C C . GLY A 1 94 ? 22.490 -14.072 1.968 1.00 79.31 94 GLY A C 1
ATOM 756 O O . GLY A 1 94 ? 23.253 -15.032 1.913 1.00 79.31 94 GLY A O 1
ATOM 757 N N . ARG A 1 95 ? 22.661 -12.983 1.205 1.00 77.81 95 ARG A N 1
ATOM 758 C CA . ARG A 1 95 ? 23.752 -12.858 0.219 1.00 77.81 95 ARG A CA 1
ATOM 759 C C . ARG A 1 95 ? 25.141 -12.923 0.856 1.00 77.81 95 ARG A C 1
ATOM 761 O O . ARG A 1 95 ? 26.044 -13.515 0.279 1.00 77.81 95 ARG A O 1
ATOM 768 N N . ARG A 1 96 ? 25.314 -12.347 2.050 1.00 71.69 96 ARG A N 1
ATOM 769 C CA . ARG A 1 96 ? 26.584 -12.407 2.799 1.00 71.69 96 ARG A CA 1
ATOM 770 C C . ARG A 1 96 ? 26.871 -13.800 3.357 1.00 71.69 96 ARG A C 1
ATOM 772 O O . ARG A 1 96 ? 28.031 -14.175 3.440 1.00 71.69 96 ARG A O 1
ATOM 779 N N . ASN A 1 97 ? 25.833 -14.551 3.716 1.00 70.62 97 ASN A N 1
ATOM 780 C CA . ASN A 1 97 ? 25.963 -15.896 4.279 1.00 70.62 97 ASN A CA 1
ATOM 781 C C . ASN A 1 97 ? 26.057 -17.002 3.210 1.00 70.62 97 ASN A C 1
ATOM 783 O O . ASN A 1 97 ? 26.499 -18.099 3.525 1.00 70.62 97 ASN A O 1
ATOM 787 N N . GLY A 1 98 ? 25.627 -16.735 1.971 1.00 58.38 98 GLY A N 1
ATOM 788 C CA . GLY A 1 98 ? 25.735 -17.651 0.827 1.00 58.38 98 GLY A CA 1
ATOM 789 C C . GLY A 1 98 ? 27.035 -17.522 0.026 1.00 58.38 98 GLY A C 1
ATOM 790 O O . GLY A 1 98 ? 27.198 -18.216 -0.971 1.00 58.38 98 GLY A O 1
ATOM 791 N N . ALA A 1 99 ? 27.945 -16.634 0.436 1.00 55.56 99 ALA A N 1
ATOM 792 C CA . ALA A 1 99 ? 29.307 -16.570 -0.076 1.00 55.56 99 ALA A CA 1
ATOM 793 C C . ALA A 1 99 ? 30.196 -17.503 0.769 1.00 55.56 99 ALA A C 1
ATOM 795 O O . ALA A 1 99 ? 30.813 -17.081 1.747 1.00 55.56 99 ALA A O 1
ATOM 796 N N . SER A 1 100 ? 30.203 -18.792 0.436 1.00 49.03 100 SER A N 1
ATOM 797 C CA . SER A 1 100 ? 31.206 -19.775 0.872 1.00 49.03 100 SER A CA 1
ATOM 798 C C . SER A 1 100 ? 31.620 -20.615 -0.321 1.00 49.03 100 SER A C 1
ATOM 800 O O . SER A 1 100 ? 30.714 -20.992 -1.095 1.00 49.03 100 SER A O 1
#

Radius of gyration: 18.63 Å; chains: 1; bounding box: 53×30×61 Å

Sequence (100 aa):
TTTSVEQPQQNLQKRSVIAPTHYSILKRKGLVALLNKYNIPTQGSSVQDMRDRHLAFVTLHNADCDATNPRTYKQLVAEVMRRENQVNYEEQKGRRNGAS

pLDDT: mean 83.08, std 16.48, range [37.66, 96.06]

Foldseek 3Di:
DDDDPDDPPPPLPQQDQDDDDDLVPDDLVNLVVLCVVLVADDPPDDSVLSVQLSVQLNVLQRVQRPPPDRDDSVVSNVVSVVVVVVVVVVVVVVVVVPPD

Organism: NCBI:txid163516